Protein AF-A0A969ZF77-F1 (afdb_monomer)

Sequence (45 aa):
DRLLVMRGGRIVAQIDDPKSI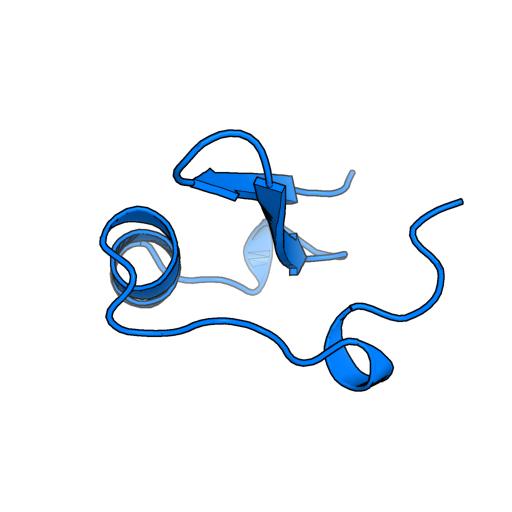TDETLGEYMLGVREMTAEEMGDLF

pLDDT: mean 92.67, std 6.79, range [60.09, 97.75]

Structure (mmCIF, N/CA/C/O backbone):
data_AF-A0A969ZF77-F1
#
_entry.id   AF-A0A969ZF77-F1
#
loop_
_atom_site.group_PDB
_atom_site.id
_atom_site.type_symbol
_atom_site.label_atom_id
_atom_site.label_alt_id
_atom_site.label_comp_id
_atom_site.label_asym_id
_atom_site.label_entity_id
_atom_site.label_seq_id
_atom_site.pdbx_PDB_ins_code
_atom_site.Cartn_x
_atom_site.Cartn_y
_atom_site.Cartn_z
_atom_site.occupancy
_atom_site.B_iso_or_equiv
_atom_site.auth_seq_id
_atom_site.auth_comp_id
_atom_site.auth_asym_id
_atom_site.auth_atom_id
_atom_site.pdbx_PDB_model_num
ATOM 1 N N . ASP A 1 1 ? 15.832 -2.252 -5.382 1.00 86.31 1 ASP A N 1
ATOM 2 C CA . ASP A 1 1 ? 14.653 -3.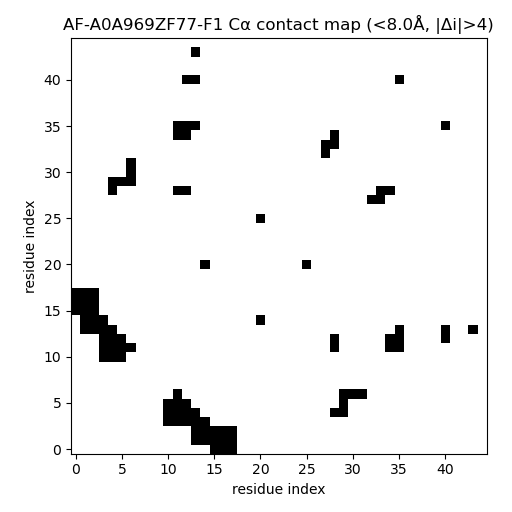144 -5.405 1.00 86.31 1 ASP A CA 1
ATOM 3 C C . ASP A 1 1 ? 13.518 -2.464 -4.677 1.00 86.31 1 ASP A C 1
ATOM 5 O O . ASP A 1 1 ? 13.817 -1.787 -3.711 1.00 86.31 1 ASP A O 1
ATOM 9 N N . ARG A 1 2 ? 12.268 -2.598 -5.130 1.00 90.31 2 ARG A N 1
ATOM 10 C CA . ARG A 1 2 ? 11.094 -1.981 -4.486 1.00 90.31 2 ARG A CA 1
ATOM 11 C C . ARG A 1 2 ? 10.021 -3.033 -4.209 1.00 90.31 2 ARG A C 1
ATOM 13 O O . ARG A 1 2 ? 9.933 -4.010 -4.954 1.00 90.31 2 ARG A O 1
ATOM 20 N N . LEU A 1 3 ? 9.208 -2.827 -3.175 1.00 94.12 3 LEU A N 1
ATOM 21 C CA . LEU A 1 3 ? 8.077 -3.687 -2.819 1.00 94.12 3 LEU A CA 1
ATOM 22 C C . LEU A 1 3 ? 6.764 -2.923 -3.019 1.00 94.12 3 LEU A C 1
ATOM 24 O O . LEU A 1 3 ? 6.580 -1.841 -2.469 1.00 94.12 3 LEU A O 1
ATOM 28 N N . LEU A 1 4 ? 5.850 -3.501 -3.796 1.00 95.50 4 LEU A N 1
ATOM 29 C CA . LEU A 1 4 ? 4.502 -2.971 -4.001 1.00 95.50 4 LEU A CA 1
ATOM 30 C C . LEU A 1 4 ? 3.492 -3.891 -3.318 1.00 95.50 4 LEU A C 1
ATOM 32 O O . LEU A 1 4 ? 3.529 -5.106 -3.519 1.00 95.50 4 LEU A O 1
ATOM 36 N N . VAL A 1 5 ? 2.576 -3.314 -2.541 1.00 95.94 5 VAL A N 1
ATOM 37 C CA . VAL A 1 5 ? 1.493 -4.060 -1.888 1.00 95.94 5 VAL A CA 1
ATOM 38 C C . VAL A 1 5 ? 0.191 -3.796 -2.629 1.00 95.94 5 VAL A C 1
ATOM 40 O O . VAL A 1 5 ? -0.207 -2.645 -2.813 1.00 95.94 5 VAL A O 1
ATOM 43 N N . MET A 1 6 ? -0.482 -4.868 -3.048 1.00 95.25 6 MET A N 1
ATOM 44 C CA . MET A 1 6 ? -1.770 -4.798 -3.734 1.00 95.25 6 MET A CA 1
ATOM 45 C C . MET A 1 6 ? -2.888 -5.370 -2.866 1.00 95.25 6 MET A C 1
ATOM 47 O O . MET A 1 6 ? -2.763 -6.471 -2.331 1.00 95.25 6 MET A O 1
ATOM 51 N N . ARG A 1 7 ? -4.018 -4.662 -2.796 1.00 95.31 7 ARG A N 1
ATOM 52 C CA . ARG A 1 7 ? -5.243 -5.128 -2.134 1.00 95.31 7 ARG A CA 1
ATOM 53 C C . ARG A 1 7 ? -6.459 -4.721 -2.957 1.00 95.31 7 ARG A C 1
ATOM 55 O O . ARG A 1 7 ? -6.563 -3.583 -3.403 1.00 95.31 7 ARG A O 1
ATOM 62 N N . GLY A 1 8 ? -7.377 -5.657 -3.205 1.00 94.12 8 GLY A N 1
ATOM 63 C CA . GLY A 1 8 ? -8.615 -5.366 -3.944 1.00 94.12 8 GLY A CA 1
ATOM 64 C C . GLY A 1 8 ? -8.399 -4.809 -5.361 1.00 94.12 8 GLY A C 1
ATOM 65 O O . GLY A 1 8 ? -9.190 -3.993 -5.822 1.00 94.12 8 GLY A O 1
ATOM 66 N N . GLY A 1 9 ? -7.313 -5.206 -6.037 1.00 94.94 9 GLY A N 1
ATOM 67 C CA . GLY A 1 9 ? -6.985 -4.747 -7.393 1.00 94.94 9 GLY A CA 1
ATOM 68 C C . GLY A 1 9 ? -6.348 -3.354 -7.475 1.00 94.94 9 GLY A C 1
ATOM 69 O O . GLY A 1 9 ? -6.224 -2.818 -8.572 1.00 94.94 9 GLY A O 1
ATOM 70 N N . ARG A 1 10 ? -5.942 -2.764 -6.345 1.00 93.56 10 ARG A N 1
ATOM 71 C CA . ARG A 1 10 ? -5.260 -1.463 -6.278 1.00 93.56 10 ARG A CA 1
ATOM 72 C C . ARG A 1 10 ? -3.930 -1.597 -5.549 1.00 93.56 10 ARG A C 1
ATOM 74 O O . ARG A 1 10 ? -3.791 -2.470 -4.693 1.00 93.56 10 ARG A O 1
ATOM 81 N N . ILE A 1 11 ? -2.978 -0.728 -5.878 1.00 95.00 11 ILE A N 1
ATOM 82 C CA . ILE A 1 11 ? -1.751 -0.561 -5.093 1.00 95.00 11 ILE A CA 1
ATOM 83 C C . ILE A 1 11 ? -2.106 0.278 -3.867 1.00 95.00 11 ILE A C 1
ATOM 85 O O . ILE A 1 11 ? -2.741 1.321 -4.000 1.00 95.00 11 ILE A O 1
ATOM 89 N N . VAL A 1 12 ? -1.743 -0.221 -2.688 1.00 95.81 12 VAL A N 1
ATOM 90 C CA . VAL A 1 12 ? -2.051 0.404 -1.392 1.00 95.81 12 VAL A CA 1
ATOM 91 C C . VAL A 1 12 ? -0.801 0.808 -0.612 1.00 95.81 12 VAL A C 1
ATOM 93 O O . VAL A 1 12 ? -0.918 1.514 0.385 1.00 95.81 12 VAL A O 1
ATOM 96 N N . ALA A 1 13 ? 0.383 0.363 -1.041 1.00 95.94 13 ALA A N 1
ATOM 97 C CA . ALA A 1 13 ? 1.663 0.816 -0.507 1.00 95.94 13 ALA A CA 1
ATOM 98 C C . ALA A 1 13 ? 2.798 0.610 -1.516 1.00 95.94 13 ALA A C 1
ATOM 100 O O . ALA A 1 13 ? 2.800 -0.368 -2.274 1.00 95.94 13 ALA A O 1
ATOM 101 N N . GLN A 1 14 ? 3.7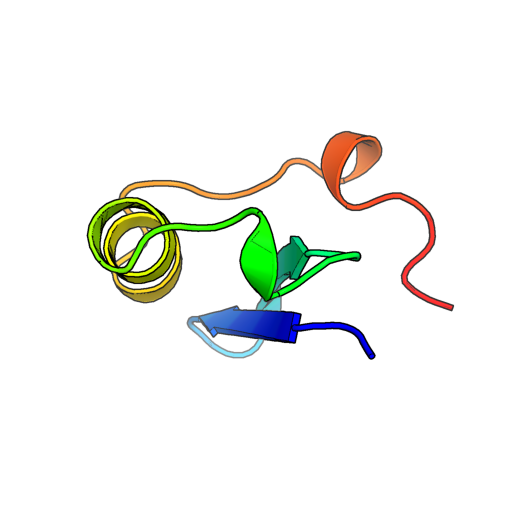84 1.503 -1.454 1.00 95.00 14 GLN A N 1
ATOM 102 C CA . GLN A 1 14 ? 5.059 1.422 -2.154 1.00 95.00 14 GLN A CA 1
ATOM 103 C C . GLN A 1 14 ? 6.190 1.570 -1.136 1.00 95.00 14 GLN A C 1
ATOM 105 O O . GLN A 1 14 ? 6.208 2.508 -0.349 1.00 95.00 14 GLN A O 1
ATOM 110 N N . ILE A 1 15 ? 7.131 0.630 -1.144 1.00 94.38 15 ILE A N 1
ATOM 111 C CA . ILE A 1 15 ? 8.288 0.640 -0.255 1.00 94.38 15 ILE A CA 1
ATOM 112 C C . ILE A 1 15 ? 9.552 0.601 -1.110 1.00 94.38 15 ILE A C 1
ATOM 114 O O . ILE A 1 15 ? 9.838 -0.407 -1.764 1.00 94.38 15 ILE A O 1
ATOM 118 N N . ASP A 1 16 ? 10.309 1.696 -1.090 1.00 92.50 16 ASP A N 1
ATOM 119 C CA . ASP A 1 16 ? 11.533 1.846 -1.887 1.00 92.50 16 ASP A CA 1
ATOM 120 C C . ASP A 1 16 ? 12.698 1.004 -1.358 1.00 92.50 16 ASP A C 1
ATOM 122 O O . ASP A 1 16 ? 13.551 0.583 -2.135 1.00 92.50 16 ASP A O 1
ATOM 126 N N . ASP A 1 17 ? 12.724 0.725 -0.051 1.00 93.19 17 ASP A N 1
ATOM 127 C CA . ASP A 1 17 ? 13.677 -0.197 0.567 1.00 93.19 17 ASP A CA 1
ATOM 128 C C . ASP A 1 17 ? 12.939 -1.330 1.298 1.00 93.19 17 ASP A C 1
ATOM 130 O O . ASP A 1 17 ? 12.493 -1.143 2.433 1.00 93.19 17 ASP A O 1
ATOM 134 N N . PRO A 1 18 ? 12.831 -2.532 0.707 1.00 91.94 18 PRO A N 1
ATOM 135 C CA . PRO A 1 18 ? 12.191 -3.681 1.344 1.00 91.94 18 PRO A CA 1
ATOM 136 C C . PRO A 1 18 ? 12.815 -4.094 2.684 1.00 91.94 18 PRO A C 1
ATOM 138 O O . PRO A 1 18 ? 12.178 -4.807 3.448 1.00 91.94 18 PRO A O 1
ATOM 141 N N . LYS A 1 19 ? 14.048 -3.671 2.993 1.00 94.25 19 LYS A N 1
ATOM 142 C CA . LYS A 1 19 ? 14.688 -3.950 4.288 1.00 94.25 19 LYS A CA 1
ATOM 143 C C . LYS A 1 19 ? 14.252 -2.982 5.389 1.00 94.25 19 LYS A C 1
ATOM 145 O O . LYS A 1 19 ? 14.518 -3.244 6.558 1.00 94.25 19 LYS A O 1
ATOM 150 N N . SER A 1 20 ? 13.606 -1.876 5.023 1.00 93.12 20 SER A N 1
ATOM 151 C CA . SER A 1 20 ? 13.127 -0.852 5.958 1.00 93.12 20 SER A CA 1
ATOM 152 C C . SER A 1 20 ? 11.785 -1.195 6.614 1.00 93.12 20 SER A C 1
ATOM 154 O O . SER A 1 20 ? 11.397 -0.540 7.579 1.00 93.12 20 SER A O 1
ATOM 156 N N . ILE A 1 21 ? 11.079 -2.215 6.114 1.00 94.88 21 ILE A N 1
ATOM 157 C CA . ILE A 1 21 ? 9.757 -2.622 6.598 1.00 94.88 21 ILE A CA 1
ATOM 158 C C . ILE A 1 21 ? 9.839 -3.902 7.437 1.00 94.88 21 ILE A C 1
ATOM 160 O O . ILE A 1 21 ? 10.642 -4.792 7.163 1.00 94.88 21 ILE A O 1
ATOM 164 N N . THR A 1 22 ? 8.996 -3.996 8.464 1.00 96.94 22 THR A N 1
ATOM 165 C CA . THR A 1 22 ? 8.829 -5.201 9.286 1.00 96.94 22 THR A CA 1
ATOM 166 C C . THR A 1 22 ? 7.652 -6.045 8.797 1.00 96.94 22 THR A C 1
ATOM 168 O O . THR A 1 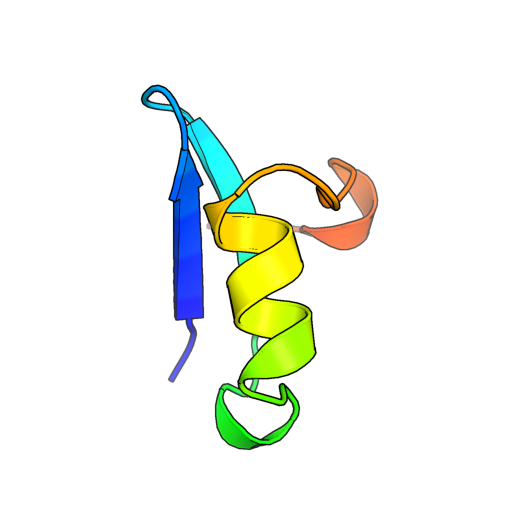22 ? 6.735 -5.535 8.149 1.00 96.94 22 THR A O 1
ATOM 171 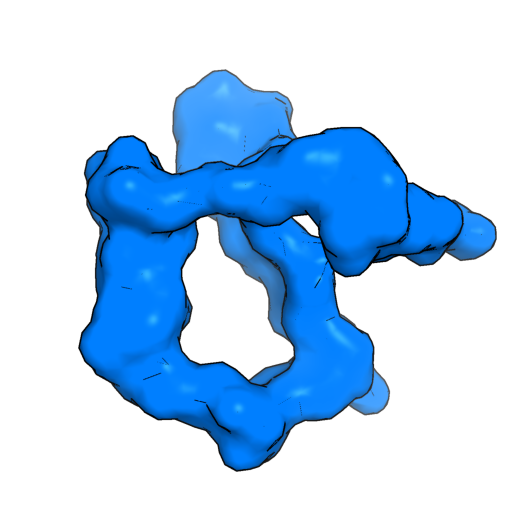N N . ASP A 1 23 ? 7.634 -7.327 9.166 1.00 96.19 23 ASP A N 1
ATOM 172 C CA . ASP A 1 23 ? 6.534 -8.240 8.828 1.00 96.19 23 ASP A CA 1
ATOM 173 C C . ASP A 1 23 ? 5.178 -7.751 9.362 1.00 96.19 23 ASP A C 1
ATOM 175 O O . ASP A 1 23 ? 4.163 -7.878 8.679 1.00 96.19 23 ASP A O 1
ATOM 179 N N . GLU A 1 24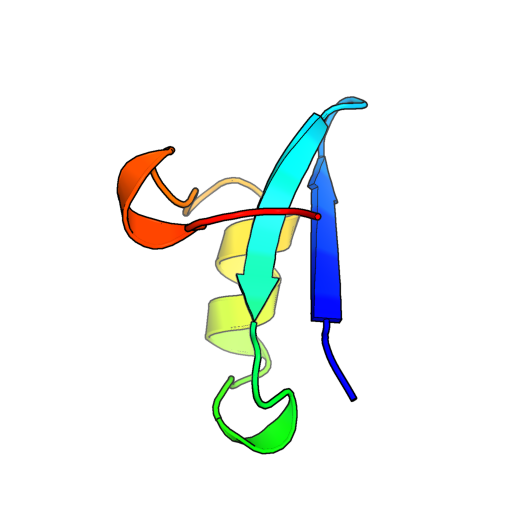 ? 5.155 -7.138 10.551 1.00 97.56 24 GLU A N 1
ATOM 180 C CA . GLU A 1 24 ? 3.940 -6.543 11.122 1.00 97.56 24 GLU A CA 1
ATOM 181 C C . GLU A 1 24 ? 3.412 -5.398 10.256 1.00 97.56 24 GLU A C 1
ATOM 183 O O . GLU A 1 24 ? 2.257 -5.435 9.834 1.00 97.56 24 GLU A O 1
ATOM 188 N N . THR A 1 25 ? 4.251 -4.411 9.924 1.00 96.19 25 THR A N 1
ATOM 189 C CA . THR A 1 25 ? 3.827 -3.271 9.097 1.00 96.19 25 THR A CA 1
ATOM 190 C C . THR A 1 25 ? 3.434 -3.715 7.688 1.00 96.19 25 THR A C 1
ATOM 192 O O . THR A 1 25 ? 2.479 -3.193 7.113 1.00 96.19 25 THR A O 1
ATOM 195 N N . LEU A 1 26 ? 4.117 -4.715 7.128 1.00 96.25 26 LEU A N 1
ATOM 196 C CA . LEU A 1 26 ? 3.720 -5.312 5.857 1.00 96.25 26 LEU A CA 1
ATOM 197 C C . LEU A 1 26 ? 2.336 -5.977 5.957 1.00 96.25 26 LEU A C 1
ATOM 199 O O . LEU A 1 26 ? 1.490 -5.773 5.083 1.00 96.25 26 LEU A O 1
ATOM 203 N N . GLY A 1 27 ? 2.083 -6.718 7.037 1.00 96.69 27 GLY A N 1
ATOM 204 C CA . GLY A 1 27 ? 0.790 -7.331 7.333 1.00 96.69 27 GLY A CA 1
ATOM 205 C C . GLY A 1 27 ? -0.342 -6.310 7.463 1.00 96.69 27 GLY A C 1
ATOM 206 O O . GLY A 1 27 ? -1.429 -6.534 6.928 1.00 96.69 27 GLY A O 1
ATOM 207 N N . GLU A 1 28 ? -0.087 -5.159 8.090 1.00 97.75 28 GLU A N 1
ATOM 208 C CA . GLU A 1 28 ? -1.057 -4.059 8.178 1.00 97.75 28 GLU A CA 1
ATOM 209 C C . GLU A 1 28 ? -1.495 -3.564 6.792 1.00 97.75 28 GLU A C 1
ATOM 211 O O . GLU A 1 28 ? -2.696 -3.397 6.555 1.00 97.75 28 GLU A O 1
ATOM 216 N N . TYR A 1 29 ? -0.552 -3.382 5.859 1.00 96.94 29 TYR A N 1
ATO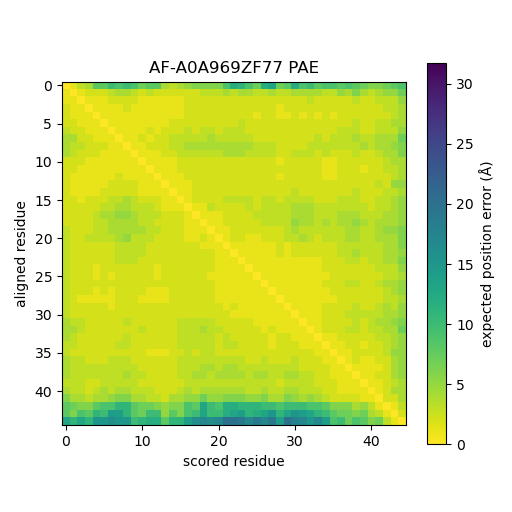M 217 C CA . TYR A 1 29 ? -0.862 -2.989 4.480 1.00 96.94 29 TYR A CA 1
ATOM 218 C C . TYR A 1 29 ? -1.612 -4.087 3.714 1.00 96.94 29 TYR A C 1
ATOM 220 O O . TYR A 1 29 ? -2.583 -3.807 3.005 1.00 96.94 29 TYR A O 1
ATOM 228 N N . MET A 1 30 ? -1.202 -5.348 3.877 1.00 94.56 30 MET A N 1
ATOM 229 C CA . MET A 1 30 ? -1.835 -6.493 3.210 1.00 94.56 30 MET A CA 1
ATOM 230 C C . MET A 1 30 ? -3.289 -6.696 3.651 1.00 94.56 30 MET A C 1
ATOM 232 O O . MET A 1 30 ? -4.162 -6.965 2.824 1.00 94.56 30 MET A O 1
ATOM 236 N N . LEU A 1 31 ? -3.557 -6.548 4.950 1.00 96.50 31 LEU A N 1
ATOM 237 C CA . LEU A 1 31 ? -4.887 -6.719 5.535 1.00 96.50 31 LEU A CA 1
ATOM 238 C C . LEU A 1 31 ? -5.748 -5.454 5.434 1.00 96.50 31 LEU A C 1
ATOM 240 O O . LEU A 1 31 ? -6.958 -5.518 5.643 1.00 96.50 31 LEU A O 1
ATOM 244 N N . GLY A 1 32 ? -5.149 -4.317 5.074 1.00 95.62 32 GLY A N 1
ATOM 245 C CA . GLY A 1 32 ? -5.846 -3.040 4.949 1.00 95.62 32 GLY A CA 1
ATOM 246 C C . GLY A 1 32 ? -6.139 -2.341 6.265 1.00 95.62 32 GLY A C 1
ATOM 247 O O . GLY A 1 32 ? -7.029 -1.500 6.323 1.00 95.62 32 GLY A O 1
ATOM 248 N N . VAL A 1 33 ? -5.387 -2.680 7.311 1.00 97.25 33 VAL A N 1
ATOM 249 C CA . VAL A 1 33 ? -5.335 -1.892 8.550 1.00 97.25 33 VAL A CA 1
ATOM 250 C C . VAL A 1 33 ? -4.646 -0.552 8.281 1.00 97.25 33 VAL A C 1
ATOM 252 O O . VAL A 1 33 ? -4.985 0.456 8.897 1.00 97.25 33 VAL A O 1
ATOM 255 N N . ARG A 1 34 ? -3.712 -0.537 7.323 1.00 95.31 34 ARG A N 1
ATOM 256 C CA . ARG A 1 34 ? -2.963 0.640 6.889 1.00 95.31 34 ARG A CA 1
ATOM 257 C C . ARG A 1 34 ? -2.971 0.754 5.364 1.00 95.31 34 ARG A C 1
ATOM 259 O O . ARG A 1 34 ? -2.958 -0.255 4.664 1.00 95.31 34 ARG A O 1
ATOM 266 N N . GLU A 1 35 ? -2.980 1.979 4.852 1.00 95.75 35 GLU A N 1
ATOM 267 C CA . GLU A 1 35 ? -2.851 2.308 3.426 1.00 95.75 35 GLU A CA 1
ATOM 268 C C . GLU A 1 35 ? -2.024 3.584 3.292 1.00 95.75 35 GLU A C 1
ATOM 270 O O . GLU A 1 35 ? -2.157 4.485 4.121 1.00 95.75 35 GLU A O 1
ATOM 275 N N . MET A 1 36 ? -1.173 3.656 2.271 1.00 95.38 36 MET A N 1
ATOM 276 C CA . MET A 1 36 ? -0.482 4.891 1.918 1.00 95.38 36 MET A CA 1
ATOM 277 C C . MET A 1 36 ? -1.420 5.820 1.154 1.00 95.38 36 MET A C 1
ATOM 279 O O . MET A 1 36 ? -2.208 5.398 0.305 1.00 95.38 36 MET A O 1
ATOM 283 N N . THR A 1 37 ? -1.298 7.109 1.428 1.00 93.50 37 THR A N 1
ATOM 284 C CA . THR A 1 37 ? -1.882 8.164 0.606 1.00 93.50 37 THR A CA 1
ATOM 285 C C . THR A 1 37 ? -1.140 8.290 -0.728 1.00 93.50 37 THR A C 1
ATOM 287 O O . THR A 1 37 ? -0.033 7.782 -0.906 1.00 93.50 37 THR A O 1
ATOM 290 N N . ALA A 1 38 ? -1.742 8.995 -1.690 1.00 89.94 38 ALA A N 1
ATOM 291 C CA . ALA A 1 38 ? -1.089 9.265 -2.973 1.00 89.94 38 ALA A CA 1
ATOM 292 C C . ALA A 1 38 ? 0.213 10.072 -2.817 1.00 89.94 38 ALA A C 1
ATOM 294 O O . ALA A 1 38 ? 1.145 9.871 -3.585 1.00 89.94 38 ALA A O 1
ATOM 295 N N . GLU A 1 39 ? 0.287 10.955 -1.817 1.00 90.44 39 GLU A N 1
ATOM 296 C CA . GLU A 1 39 ? 1.495 11.730 -1.517 1.00 90.44 39 GLU A CA 1
ATOM 297 C C . GLU A 1 39 ? 2.611 10.836 -0.957 1.00 90.44 39 GLU A C 1
ATOM 299 O O . GLU A 1 39 ? 3.755 10.942 -1.389 1.00 90.44 39 GLU A O 1
ATOM 304 N N . GLU A 1 40 ? 2.274 9.906 -0.059 1.00 90.94 40 GLU A N 1
ATOM 305 C CA . GLU A 1 40 ? 3.236 8.953 0.515 1.00 90.94 40 GLU A CA 1
ATOM 306 C C . GLU A 1 40 ? 3.744 7.923 -0.500 1.00 90.94 40 GLU A C 1
ATOM 308 O O . GLU A 1 40 ? 4.899 7.516 -0.415 1.00 90.94 40 GLU A O 1
ATOM 313 N N . MET A 1 41 ? 2.906 7.500 -1.456 1.00 89.25 41 MET A N 1
ATOM 314 C CA . MET A 1 41 ? 3.335 6.589 -2.526 1.00 89.25 41 MET A CA 1
ATOM 315 C C . MET A 1 41 ? 4.322 7.238 -3.503 1.00 89.25 41 MET A C 1
ATOM 317 O O . MET A 1 41 ? 5.078 6.516 -4.152 1.00 89.25 41 MET A O 1
ATOM 321 N N . GLY A 1 42 ? 4.329 8.570 -3.611 1.00 87.12 42 GLY A N 1
ATOM 322 C CA . GLY A 1 42 ? 5.140 9.284 -4.593 1.00 87.12 42 GLY A CA 1
ATOM 323 C C . GLY A 1 42 ? 4.801 8.897 -6.038 1.00 87.12 42 GLY A C 1
ATOM 324 O O . GLY A 1 42 ? 3.686 8.464 -6.343 1.00 87.12 42 GLY A O 1
ATOM 325 N N . ASP A 1 43 ? 5.769 9.060 -6.943 1.00 82.25 43 ASP A N 1
ATOM 326 C CA . ASP A 1 43 ? 5.617 8.608 -8.327 1.00 82.25 43 ASP A CA 1
ATOM 327 C C . ASP A 1 43 ? 5.793 7.085 -8.419 1.00 82.25 43 ASP A C 1
ATOM 329 O O . ASP A 1 43 ? 6.856 6.520 -8.149 1.00 82.25 43 ASP A O 1
ATOM 333 N N . LEU A 1 44 ? 4.724 6.417 -8.855 1.00 70.19 44 LEU A N 1
ATOM 334 C CA . LEU A 1 44 ? 4.702 4.981 -9.143 1.00 70.19 44 LEU A CA 1
ATOM 335 C C . LEU A 1 44 ? 5.500 4.609 -10.412 1.00 70.19 44 LEU A C 1
ATOM 337 O O . LEU A 1 44 ? 5.706 3.417 -10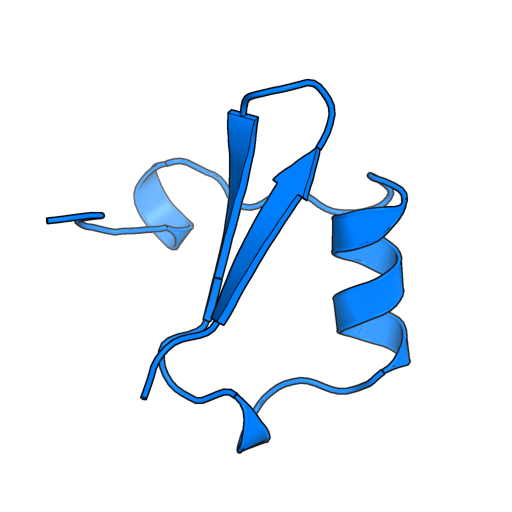.665 1.00 70.19 44 LEU A O 1
ATOM 341 N N . PHE A 1 45 ? 5.951 5.602 -11.191 1.00 60.09 45 PHE A N 1
ATOM 342 C CA . PHE A 1 45 ? 6.564 5.451 -12.516 1.00 60.09 45 PHE A CA 1
ATOM 343 C C . PHE A 1 45 ? 7.907 6.171 -12.631 1.00 60.09 45 PHE A C 1
ATOM 345 O O . PHE A 1 45 ? 7.946 7.396 -12.398 1.00 60.09 45 PHE A O 1
#

Nearest PDB structures (foldseek):
  4e4t-assembly1_B  TM=4.920E-01  e=6.334E+00  Burkholderia ambifaria MC40-6
  4izo-assembly1_A  TM=4.897E-01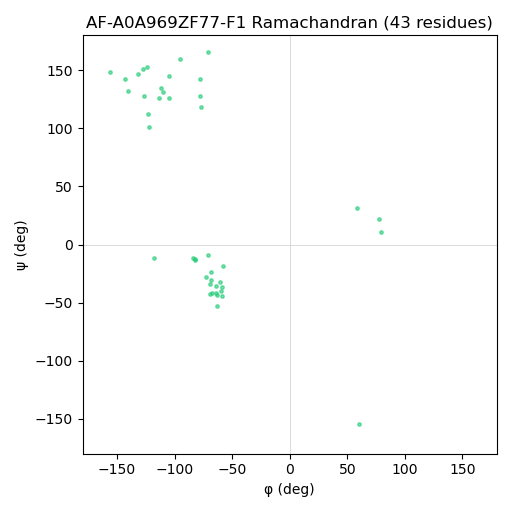  e=6.780E+00  Burkholderia thailandensis E264
  4e4t-assembly1_A  TM=5.015E-01  e=7.257E+00  Burkholderia ambifaria MC40-6
  8wu2-assembly1_A  TM=2.373E-01  e=8.898E+00  Amblyomma virus GXTV108

Mean predicted aligned error: 2.89 Å

Secondary structure (DSSP, 8-state):
--EEEEETTEEEEEES-TTS--HHHHHHHHHTS----HHHH----

Radius of gyration: 9.84 Å; Cα contacts (8 Å, |Δi|>4): 49; chains: 1; bounding box: 23×20×24 Å

Solvent-accessible surface area (backbone atoms only — not comparable to full-atom values): 2883 Å² total; per-residue (Å²): 114,70,42,78,42,68,48,97,93,38,80,38,41,60,35,74,51,64,85,80,59,51,73,66,63,52,46,30,46,64,72,61,81,38,69,55,52,72,76,74,43,52,77,91,120

Foldseek 3Di:
DKDFADDPRDTFAIGPDPVVDDPVRSVCSNVVVHGDDPVRRDDPD